Protein AF-A0A6N7LDN1-F1 (afdb_monomer_lite)

Sequence (89 a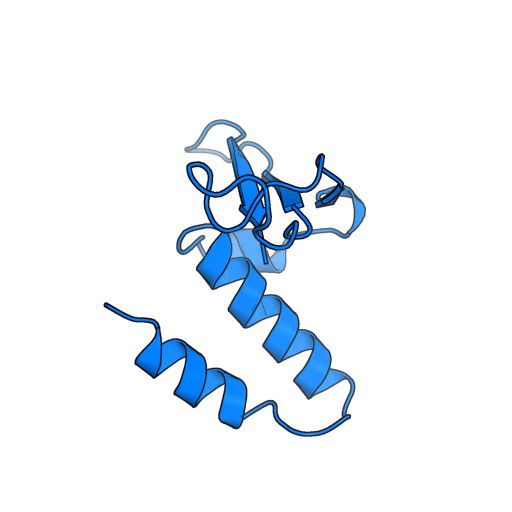a):
MTSDVLVQLLATCASERLVDRRDRALLLTAFASGGRRRSEEAGLRVGDLVDEEPVRADPADKNSPSLPCLSIRLGARKRRPATTTNMCF

Foldseek 3Di:
DCVVVLVVQLVVLPDPDPVSVVSNVLSLVCVQQPHDDPVQSVPFDPVQKDWDDFDFPDPVDPPGDTFTKIKGFGPDDPPGHIDIGMGTD

pLDDT: mean 84.05, std 9.84, range [53.12, 95.62]

Radius of gyration: 14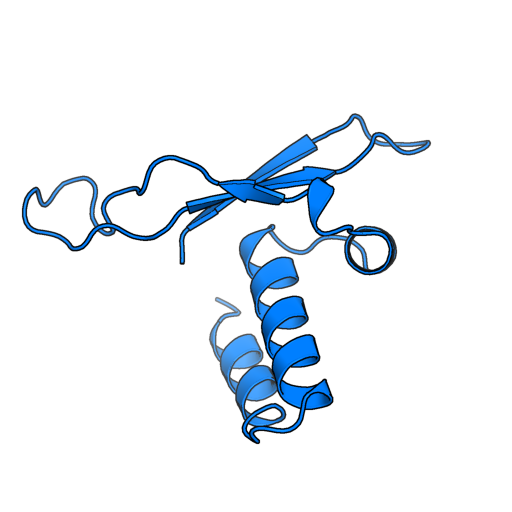.72 Å; chains: 1; bounding box: 28×43×33 Å

InterPro domains:
  IPR011010 DNA breaking-rejoining enzyme, catalytic core [SSF56349] (2-54)
  IPR013762 Integrase-like, catalytic domain superfamily [G3DSA:1.10.443.10] (1-87)

Organism: Sinorhizobium terangae (NCBI:txid110322)

Structure (mmCIF, N/CA/C/O backbone):
data_AF-A0A6N7LDN1-F1
#
_entry.id   AF-A0A6N7LDN1-F1
#
loop_
_atom_site.group_PDB
_atom_site.id
_atom_site.type_symbol
_atom_site.label_atom_id
_atom_site.label_alt_id
_atom_site.label_comp_id
_atom_site.label_asym_id
_atom_site.label_entity_id
_atom_site.label_seq_id
_atom_site.pdbx_PDB_ins_code
_atom_site.Cartn_x
_atom_site.Cartn_y
_atom_site.Cartn_z
_atom_site.occupancy
_atom_site.B_iso_or_equiv
_atom_site.auth_seq_id
_atom_site.auth_comp_id
_atom_site.auth_asym_id
_atom_site.auth_atom_id
_atom_site.pdbx_PDB_model_num
ATOM 1 N N . MET A 1 1 ? 16.458 0.476 0.331 1.00 57.47 1 MET A N 1
ATOM 2 C CA . MET A 1 1 ? 16.714 0.072 1.730 1.00 57.47 1 MET A CA 1
ATOM 3 C C . MET A 1 1 ? 15.819 0.918 2.628 1.00 57.47 1 MET A C 1
ATOM 5 O O . MET A 1 1 ? 16.234 1.985 3.047 1.00 57.47 1 MET A O 1
ATOM 9 N N . THR A 1 2 ? 14.559 0.492 2.760 1.00 77.50 2 THR A N 1
ATOM 10 C CA . THR A 1 2 ? 13.486 1.028 3.641 1.00 77.50 2 THR A CA 1
ATOM 11 C C . THR A 1 2 ? 12.329 0.015 3.788 1.00 77.50 2 THR A C 1
ATOM 13 O O . THR A 1 2 ? 11.293 0.318 4.377 1.00 77.50 2 THR A O 1
ATOM 16 N N . SER A 1 3 ? 12.467 -1.184 3.203 1.00 83.69 3 SER A N 1
ATOM 17 C CA . SER A 1 3 ? 11.405 -2.200 3.152 1.00 83.69 3 SER A CA 1
ATOM 18 C C . SER A 1 3 ? 11.183 -2.840 4.525 1.00 83.69 3 SER A C 1
ATOM 20 O O . SER A 1 3 ? 10.063 -3.152 4.904 1.00 83.69 3 SER A O 1
ATOM 22 N N . ASP A 1 4 ? 12.243 -2.944 5.320 1.00 92.31 4 ASP A N 1
ATOM 23 C CA . ASP A 1 4 ? 12.236 -3.390 6.710 1.00 92.31 4 ASP A CA 1
ATOM 24 C C . ASP A 1 4 ? 11.307 -2.542 7.596 1.00 92.31 4 ASP A C 1
ATOM 26 O O . ASP A 1 4 ? 10.478 -3.088 8.323 1.00 92.31 4 ASP A O 1
ATOM 30 N N . VAL A 1 5 ? 11.365 -1.212 7.466 1.00 92.06 5 VAL A N 1
ATOM 31 C CA . VAL A 1 5 ? 10.472 -0.298 8.198 1.00 92.06 5 VAL A CA 1
ATOM 32 C C . VAL A 1 5 ? 9.022 -0.473 7.747 1.00 92.06 5 VAL A C 1
ATOM 34 O O . VAL A 1 5 ? 8.114 -0.487 8.578 1.00 92.06 5 VAL A O 1
ATOM 37 N N . LEU A 1 6 ? 8.782 -0.653 6.443 1.00 90.94 6 LEU A N 1
ATOM 38 C CA . LEU A 1 6 ? 7.441 -0.950 5.936 1.00 90.94 6 LEU A CA 1
ATOM 39 C C . LEU A 1 6 ? 6.905 -2.255 6.539 1.00 90.94 6 LEU A C 1
ATOM 41 O O . LEU A 1 6 ? 5.775 -2.276 7.017 1.00 90.94 6 LEU A O 1
ATOM 45 N N . VAL A 1 7 ? 7.711 -3.319 6.571 1.00 94.25 7 VAL A N 1
ATOM 46 C CA . VAL A 1 7 ? 7.332 -4.607 7.173 1.00 94.25 7 VAL A CA 1
ATOM 47 C C . VAL A 1 7 ? 6.952 -4.436 8.647 1.00 94.25 7 VAL A C 1
ATOM 49 O O . VAL A 1 7 ? 5.923 -4.959 9.073 1.00 94.25 7 VAL A O 1
ATOM 52 N N . GLN A 1 8 ? 7.720 -3.655 9.412 1.00 95.12 8 GLN A N 1
ATOM 53 C CA . GLN A 1 8 ? 7.401 -3.353 10.812 1.00 95.12 8 GLN A CA 1
ATOM 54 C C . GLN A 1 8 ? 6.072 -2.598 10.965 1.00 95.12 8 GLN A C 1
ATOM 56 O O . GLN A 1 8 ? 5.278 -2.937 11.840 1.00 95.12 8 GLN A O 1
ATOM 61 N N . LEU A 1 9 ? 5.796 -1.608 10.110 1.00 93.81 9 LEU A N 1
ATOM 62 C CA . LEU A 1 9 ? 4.529 -0.869 10.135 1.00 93.81 9 LEU A CA 1
ATOM 63 C C . LEU A 1 9 ? 3.343 -1.769 9.769 1.00 93.81 9 LEU A C 1
ATOM 65 O O . LEU A 1 9 ? 2.332 -1.766 10.469 1.00 93.81 9 LEU A O 1
ATOM 69 N N . LEU A 1 10 ? 3.474 -2.589 8.724 1.00 94.62 10 LEU A N 1
ATOM 70 C CA . LEU A 1 10 ? 2.426 -3.524 8.305 1.00 94.62 10 LEU A CA 1
ATOM 71 C C . LEU A 1 10 ? 2.105 -4.559 9.394 1.00 94.62 10 LEU A C 1
ATOM 73 O O . LEU A 1 10 ? 0.946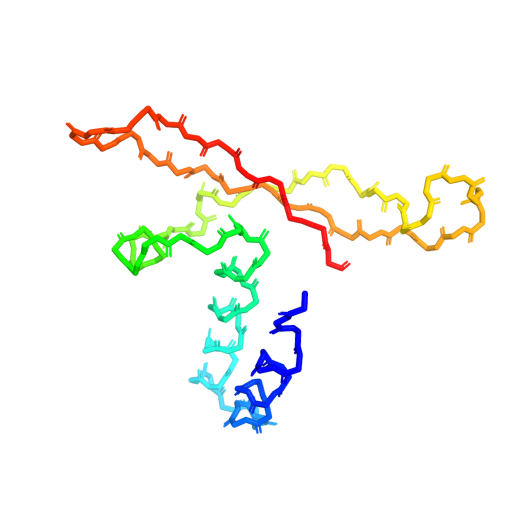 -4.946 9.531 1.00 94.62 10 LEU A O 1
ATOM 77 N N . ALA A 1 11 ? 3.091 -4.965 10.201 1.00 95.62 11 ALA A N 1
ATOM 78 C CA . ALA A 1 11 ? 2.881 -5.880 11.324 1.00 95.62 11 ALA A CA 1
ATOM 79 C C . ALA A 1 11 ? 1.944 -5.304 12.404 1.00 95.62 11 ALA A C 1
ATOM 81 O O . ALA A 1 11 ? 1.299 -6.061 13.127 1.00 95.62 11 ALA A O 1
ATOM 82 N N . THR A 1 12 ? 1.819 -3.975 12.492 1.00 95.44 12 THR A N 1
ATOM 83 C CA . THR A 1 12 ? 0.860 -3.315 13.396 1.00 95.44 12 THR A CA 1
ATOM 84 C C . THR A 1 12 ? -0.580 -3.332 12.869 1.00 95.44 12 THR A C 1
ATOM 86 O O . THR A 1 12 ? -1.514 -3.145 13.643 1.00 95.44 12 THR A O 1
ATOM 89 N N . CYS A 1 13 ? -0.770 -3.618 11.575 1.00 94.94 13 CYS A N 1
ATOM 90 C CA . CYS A 1 13 ? -2.059 -3.699 10.879 1.00 94.94 13 CYS A CA 1
ATOM 91 C C . CYS A 1 13 ? -2.436 -5.157 10.544 1.00 94.94 13 CYS A C 1
ATOM 93 O O . CYS A 1 13 ? -2.938 -5.443 9.456 1.00 94.94 13 CYS A O 1
ATOM 95 N N . ALA A 1 14 ? -2.122 -6.099 11.437 1.00 90.94 14 ALA A N 1
ATOM 96 C CA . ALA A 1 14 ? -2.197 -7.534 11.153 1.00 90.94 14 ALA A CA 1
ATOM 97 C C . ALA A 1 14 ? -3.566 -8.186 11.431 1.00 90.94 14 ALA A C 1
ATOM 99 O O . ALA A 1 14 ? -3.717 -9.378 11.168 1.00 90.94 14 ALA A O 1
ATOM 100 N N . SER A 1 15 ? -4.554 -7.462 11.975 1.00 91.44 15 SER A N 1
ATOM 101 C CA . SER A 1 15 ? -5.883 -8.037 12.227 1.00 91.44 15 SER A CA 1
ATOM 102 C C . SER A 1 15 ? -6.826 -7.880 11.030 1.00 91.44 15 SER A C 1
ATOM 104 O O . SER A 1 15 ? -6.606 -7.078 10.127 1.00 91.44 15 SER A O 1
ATOM 106 N N . GLU A 1 16 ? -7.944 -8.606 11.047 1.00 91.50 16 GLU A N 1
ATOM 107 C CA . GLU A 1 16 ? -8.975 -8.543 9.999 1.00 91.50 16 GLU A CA 1
ATOM 108 C C . GLU A 1 16 ? -9.970 -7.380 10.174 1.00 91.50 16 GLU A C 1
ATOM 110 O O . GLU A 1 16 ? -11.024 -7.330 9.534 1.00 91.50 16 GLU A O 1
ATOM 115 N N . ARG A 1 17 ? -9.661 -6.416 11.049 1.00 95.38 17 ARG A N 1
ATOM 116 C CA . ARG A 1 17 ? -10.477 -5.209 11.221 1.00 95.38 17 ARG A CA 1
ATOM 117 C C . ARG A 1 17 ? -10.417 -4.356 9.954 1.00 95.38 17 ARG A C 1
ATOM 119 O O . ARG A 1 17 ? -9.379 -4.224 9.313 1.00 95.38 17 ARG A O 1
ATOM 126 N N . LEU A 1 18 ? -11.526 -3.687 9.631 1.00 95.19 18 LEU A N 1
ATOM 127 C CA . LEU A 1 18 ? -11.591 -2.788 8.468 1.00 95.19 18 LEU A CA 1
ATOM 128 C C . LEU A 1 18 ? -10.541 -1.667 8.522 1.00 95.19 18 LEU A C 1
ATOM 130 O O . LEU A 1 18 ? -10.016 -1.268 7.487 1.00 95.19 18 LEU A O 1
ATOM 134 N N . VAL A 1 19 ? -10.228 -1.180 9.727 1.00 94.75 19 VAL A N 1
ATOM 135 C CA . VAL A 1 19 ? -9.200 -0.151 9.951 1.00 94.75 19 VAL A CA 1
ATOM 136 C C . VAL A 1 19 ? -7.822 -0.672 9.554 1.00 94.75 19 VAL A C 1
ATOM 138 O O . VAL A 1 19 ? -7.126 -0.018 8.788 1.00 94.75 19 VAL A O 1
ATOM 141 N N . ASP A 1 20 ? -7.474 -1.879 9.987 1.00 94.50 20 ASP A N 1
ATOM 142 C CA . ASP A 1 20 ? -6.186 -2.503 9.698 1.00 94.50 20 ASP A CA 1
ATOM 143 C C . ASP A 1 20 ? -6.030 -2.781 8.196 1.00 94.50 20 ASP A C 1
ATOM 145 O O . ASP A 1 20 ? -4.992 -2.469 7.615 1.00 94.50 20 ASP A O 1
ATOM 149 N N . ARG A 1 21 ? -7.086 -3.267 7.524 1.00 93.62 21 ARG A N 1
ATOM 150 C CA . ARG A 1 21 ? -7.074 -3.439 6.059 1.00 93.62 21 ARG A CA 1
ATOM 151 C C . ARG A 1 21 ? -6.878 -2.116 5.318 1.00 93.62 21 ARG A C 1
ATOM 153 O O . ARG A 1 21 ? -6.105 -2.066 4.363 1.00 93.62 21 ARG A O 1
ATOM 160 N N . ARG A 1 22 ? -7.550 -1.045 5.758 1.00 91.75 22 ARG A N 1
ATOM 161 C CA . ARG A 1 22 ? -7.380 0.302 5.189 1.00 91.75 22 ARG A CA 1
ATOM 162 C C . ARG A 1 22 ? -5.946 0.789 5.370 1.00 91.75 22 ARG A C 1
ATOM 164 O O . ARG A 1 22 ? -5.339 1.252 4.411 1.00 91.75 22 ARG A O 1
ATOM 171 N N . ASP A 1 23 ? -5.413 0.687 6.580 1.00 92.75 23 ASP A N 1
ATOM 172 C CA . ASP A 1 23 ? -4.089 1.212 6.907 1.00 92.75 23 ASP A CA 1
ATOM 173 C C . ASP A 1 23 ? -2.993 0.419 6.181 1.00 92.75 23 ASP A C 1
ATOM 175 O O . ASP A 1 23 ? -2.064 1.011 5.632 1.00 92.75 23 ASP A O 1
ATOM 179 N N . ARG A 1 24 ? -3.165 -0.902 6.039 1.00 93.06 24 ARG A N 1
ATOM 180 C CA . ARG A 1 24 ? -2.304 -1.751 5.208 1.00 93.06 24 ARG A CA 1
ATOM 181 C C . ARG A 1 24 ? -2.317 -1.316 3.740 1.00 93.06 24 ARG A C 1
ATOM 183 O O . ARG A 1 24 ? -1.252 -1.167 3.142 1.00 93.06 24 ARG A O 1
ATOM 190 N N . ALA A 1 25 ? -3.501 -1.081 3.171 1.00 89.94 25 ALA A N 1
ATOM 191 C CA . ALA A 1 25 ? -3.643 -0.605 1.797 1.00 89.94 25 ALA A CA 1
ATOM 192 C C . ALA A 1 25 ? -2.989 0.773 1.601 1.00 89.94 25 ALA A C 1
ATOM 194 O O . ALA A 1 25 ? -2.256 0.962 0.632 1.00 89.94 25 ALA A O 1
ATOM 195 N N . LEU A 1 26 ? -3.181 1.708 2.537 1.00 89.00 26 LEU A N 1
ATOM 196 C CA . LEU A 1 26 ? -2.566 3.039 2.494 1.00 89.00 26 LEU A CA 1
ATOM 197 C C . LEU A 1 26 ? -1.035 2.974 2.572 1.00 89.00 26 LEU A C 1
ATOM 199 O O . LEU A 1 26 ? -0.359 3.648 1.799 1.00 89.00 26 LEU A O 1
ATOM 203 N N . LEU A 1 27 ? -0.478 2.154 3.468 1.00 90.31 27 LEU A N 1
ATOM 204 C CA . LEU A 1 27 ? 0.972 1.992 3.611 1.00 90.31 27 LEU A CA 1
ATOM 205 C C . LEU A 1 27 ? 1.612 1.420 2.341 1.00 90.31 27 LEU A C 1
ATOM 207 O O . LEU A 1 27 ? 2.620 1.948 1.872 1.00 90.31 27 LEU A O 1
ATOM 211 N N . LEU A 1 28 ? 1.013 0.371 1.769 1.00 89.38 28 LEU A N 1
ATOM 212 C CA . LEU A 1 28 ? 1.494 -0.248 0.531 1.00 89.38 28 LEU A CA 1
ATOM 213 C C . LEU A 1 28 ? 1.386 0.710 -0.660 1.00 89.38 28 LEU A C 1
ATOM 215 O O . LEU A 1 28 ? 2.347 0.856 -1.411 1.00 89.38 28 LEU A O 1
ATOM 219 N N . THR A 1 29 ? 0.258 1.410 -0.790 1.00 87.12 29 THR A N 1
ATOM 220 C CA . THR A 1 29 ? 0.010 2.390 -1.862 1.00 87.12 29 THR A CA 1
ATOM 221 C C . THR A 1 29 ? 1.001 3.554 -1.796 1.00 87.12 29 THR A C 1
ATOM 223 O O . THR A 1 29 ? 1.642 3.890 -2.792 1.00 87.12 29 THR A O 1
ATOM 226 N N . ALA A 1 30 ? 1.205 4.137 -0.612 1.00 87.25 30 ALA A N 1
ATOM 227 C CA . ALA A 1 30 ? 2.138 5.246 -0.422 1.00 87.25 30 ALA A CA 1
ATOM 228 C C . ALA A 1 30 ? 3.603 4.836 -0.657 1.00 87.25 30 ALA A C 1
ATOM 230 O O . ALA A 1 30 ? 4.407 5.638 -1.144 1.00 87.25 30 ALA A O 1
ATOM 231 N N . PHE A 1 31 ? 3.962 3.597 -0.305 1.00 87.69 31 PHE A N 1
ATOM 232 C CA . PHE A 1 31 ? 5.300 3.062 -0.540 1.00 87.69 31 PHE A CA 1
ATOM 233 C C . PHE A 1 31 ? 5.544 2.784 -2.027 1.00 87.69 31 PHE A C 1
ATOM 235 O O . PHE A 1 31 ? 6.533 3.263 -2.582 1.00 87.69 31 PHE A O 1
ATOM 242 N N . ALA A 1 32 ? 4.629 2.066 -2.685 1.00 85.00 32 ALA A N 1
ATOM 243 C CA . ALA A 1 32 ? 4.752 1.690 -4.092 1.00 85.00 32 ALA A CA 1
ATOM 244 C C . ALA A 1 32 ? 4.692 2.903 -5.036 1.00 85.00 32 ALA A C 1
ATOM 246 O O . ALA A 1 32 ? 5.373 2.926 -6.057 1.00 85.00 32 ALA A O 1
ATOM 2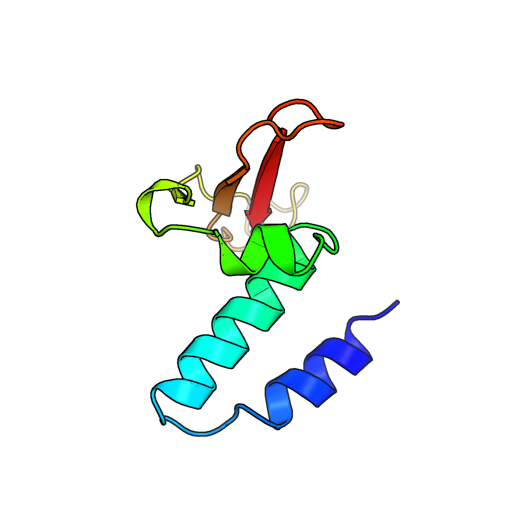47 N N . SER A 1 33 ? 3.968 3.961 -4.663 1.00 82.50 33 SER A N 1
ATOM 248 C CA . SER A 1 33 ? 3.927 5.217 -5.422 1.00 82.50 33 SER A CA 1
ATOM 249 C C . SER A 1 33 ? 5.164 6.117 -5.238 1.00 82.50 33 SER A C 1
ATOM 251 O O . SER A 1 33 ? 5.217 7.224 -5.786 1.00 82.50 33 SER A O 1
ATOM 253 N N . GLY A 1 34 ? 6.173 5.670 -4.478 1.00 81.00 34 GLY A N 1
ATOM 254 C CA . GLY A 1 34 ? 7.447 6.373 -4.314 1.00 81.00 34 GLY A CA 1
ATOM 255 C C . GLY A 1 34 ? 7.434 7.488 -3.264 1.00 81.00 34 GLY A C 1
ATOM 256 O O . GLY A 1 34 ? 8.180 8.459 -3.396 1.00 81.00 34 GLY A O 1
ATOM 257 N N . GLY A 1 35 ? 6.600 7.378 -2.224 1.00 71.00 35 GLY A N 1
ATOM 258 C CA . GLY A 1 35 ? 6.602 8.313 -1.096 1.00 71.00 35 GLY A CA 1
ATOM 259 C C . GLY A 1 35 ? 5.929 9.646 -1.423 1.00 71.00 35 GLY A C 1
ATOM 260 O O . GLY A 1 35 ? 6.557 10.711 -1.418 1.00 71.00 35 GLY A O 1
ATOM 261 N N . ARG A 1 36 ? 4.625 9.603 -1.710 1.00 77.44 36 ARG A N 1
ATOM 262 C CA . ARG A 1 36 ? 3.816 10.806 -1.955 1.00 77.44 36 ARG A CA 1
ATOM 263 C C . ARG A 1 36 ? 3.591 11.611 -0.679 1.00 77.44 36 ARG A C 1
ATOM 265 O O . ARG A 1 36 ? 3.733 11.128 0.445 1.00 77.44 36 ARG A O 1
ATOM 272 N N . ARG A 1 37 ? 3.224 12.891 -0.830 1.00 81.50 37 ARG A N 1
ATOM 273 C CA . ARG A 1 37 ? 2.840 13.698 0.342 1.00 81.50 37 ARG A CA 1
ATOM 274 C C . ARG A 1 37 ? 1.537 13.148 0.929 1.00 81.50 37 ARG A C 1
ATOM 276 O O . ARG A 1 37 ? 0.638 12.746 0.201 1.00 81.50 37 ARG A O 1
ATOM 283 N N . ARG A 1 38 ? 1.377 13.244 2.250 1.00 81.88 38 ARG A N 1
ATOM 284 C CA . ARG A 1 38 ? 0.150 12.810 2.950 1.00 81.88 38 ARG A CA 1
ATOM 285 C C . ARG A 1 38 ? -1.138 13.406 2.371 1.00 81.88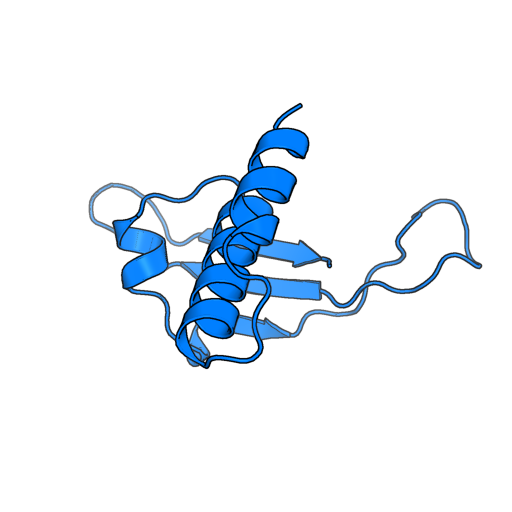 38 ARG A C 1
ATOM 287 O O . ARG A 1 38 ? -2.158 12.737 2.338 1.00 81.88 38 ARG A O 1
ATOM 294 N N . SER A 1 39 ? -1.096 14.651 1.895 1.00 82.19 39 SER A N 1
ATOM 295 C CA . SER A 1 39 ? -2.252 15.304 1.267 1.00 82.19 39 SER A CA 1
ATOM 296 C C . SER A 1 39 ? -2.559 14.806 -0.149 1.00 82.19 39 SER A C 1
ATOM 298 O O . SER A 1 39 ? -3.601 15.147 -0.699 1.00 82.19 39 SER A O 1
ATOM 300 N N . GLU A 1 40 ? -1.655 14.051 -0.775 1.00 80.06 40 GLU A N 1
ATOM 301 C CA . GLU A 1 40 ? -1.912 13.360 -2.042 1.00 80.06 40 GLU A CA 1
ATOM 302 C C . GLU A 1 40 ? -2.686 12.075 -1.777 1.00 80.06 40 GLU A C 1
ATOM 304 O O . GLU A 1 40 ? -3.778 11.927 -2.307 1.00 80.06 40 GLU A O 1
ATOM 309 N N . GLU A 1 41 ? -2.176 11.242 -0.872 1.00 81.81 41 GLU A N 1
ATOM 310 C CA . GLU A 1 41 ? -2.805 9.984 -0.455 1.00 81.81 41 GLU A CA 1
ATOM 311 C C . GLU A 1 41 ? -4.183 10.202 0.185 1.00 81.81 41 GLU A C 1
ATOM 313 O O . GLU A 1 41 ? -5.151 9.538 -0.160 1.00 81.81 41 GLU A O 1
ATOM 318 N N . ALA A 1 42 ? -4.319 11.197 1.069 1.00 83.69 42 ALA A N 1
ATOM 319 C CA . ALA A 1 42 ? -5.590 11.474 1.744 1.00 83.69 42 ALA A CA 1
ATOM 320 C C . ALA A 1 42 ? -6.704 11.970 0.801 1.00 83.69 42 ALA A C 1
ATOM 322 O O . ALA A 1 42 ? -7.874 11.950 1.174 1.00 83.69 42 ALA A O 1
ATOM 323 N N . GLY A 1 43 ? -6.345 12.467 -0.387 1.00 84.19 43 GLY A N 1
ATOM 324 C CA . GLY A 1 43 ? -7.300 12.924 -1.398 1.00 84.19 43 GLY A CA 1
ATOM 325 C C . GLY A 1 43 ? -7.619 11.878 -2.464 1.00 84.19 43 GLY A C 1
ATOM 326 O O . GLY A 1 43 ? -8.431 12.171 -3.341 1.00 84.19 43 GLY A O 1
ATOM 327 N N . LEU A 1 44 ? -6.972 10.711 -2.407 1.00 85.12 44 LEU A N 1
ATOM 328 C CA . LEU A 1 44 ? -7.074 9.675 -3.420 1.00 85.12 44 LEU A CA 1
ATOM 329 C C . LEU A 1 44 ? -8.471 9.050 -3.432 1.00 85.12 44 LEU A C 1
ATOM 331 O O . LEU A 1 44 ? -9.032 8.712 -2.386 1.00 85.12 44 LEU A O 1
ATOM 335 N N . ARG A 1 45 ? -9.035 8.880 -4.626 1.00 87.12 45 ARG A N 1
ATOM 336 C CA . ARG A 1 45 ? -10.311 8.198 -4.843 1.00 87.12 45 ARG A CA 1
ATOM 337 C C . ARG A 1 45 ? -10.078 6.870 -5.545 1.00 87.12 45 ARG A C 1
ATOM 339 O O . ARG A 1 45 ? -9.122 6.706 -6.289 1.00 87.12 45 ARG A O 1
ATOM 346 N N . VAL A 1 46 ? -11.019 5.942 -5.387 1.00 85.69 46 VAL A N 1
ATOM 347 C CA . VAL A 1 46 ? -10.986 4.660 -6.116 1.00 85.69 46 VAL A CA 1
ATOM 348 C C . VAL A 1 46 ? -10.959 4.882 -7.632 1.00 85.69 46 VAL A C 1
ATOM 350 O O . VAL A 1 46 ? -10.247 4.182 -8.331 1.00 85.69 46 VAL A O 1
ATOM 353 N N . GLY A 1 47 ? -11.663 5.902 -8.139 1.00 87.19 47 GLY A N 1
ATOM 354 C CA . GLY A 1 47 ? -11.646 6.253 -9.566 1.00 87.19 47 GLY A CA 1
ATOM 355 C C . GLY A 1 47 ? -10.320 6.827 -10.082 1.00 87.19 47 GLY A C 1
ATOM 356 O O . GLY A 1 47 ? -10.175 7.003 -11.289 1.00 87.19 47 GLY A O 1
ATOM 357 N N . ASP A 1 48 ? -9.368 7.125 -9.195 1.00 87.56 48 ASP A N 1
ATOM 358 C CA . ASP A 1 48 ? -8.011 7.523 -9.574 1.00 87.56 48 ASP A CA 1
ATOM 359 C C . ASP A 1 48 ? -7.098 6.302 -9.794 1.00 87.56 48 ASP A C 1
ATOM 361 O O . ASP A 1 48 ? -5.983 6.468 -10.290 1.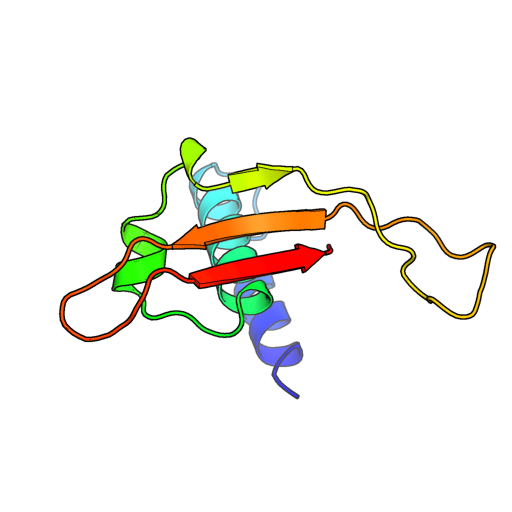00 87.56 48 ASP A O 1
ATOM 365 N N . LEU A 1 49 ? -7.555 5.094 -9.433 1.00 87.31 49 LEU A N 1
ATOM 366 C CA . LEU A 1 49 ? -6.874 3.826 -9.691 1.00 87.31 49 LEU A CA 1
ATOM 367 C C . LEU A 1 49 ? -7.285 3.285 -11.062 1.00 87.31 49 LEU A C 1
ATOM 369 O O . LEU A 1 49 ? -8.468 3.260 -11.403 1.00 87.31 49 LEU A O 1
ATOM 373 N N . VAL A 1 50 ? -6.305 2.841 -11.837 1.00 90.06 50 VAL A N 1
ATOM 374 C CA . VAL A 1 50 ? -6.502 2.241 -13.156 1.00 90.06 50 VAL A CA 1
ATOM 375 C C . VAL A 1 50 ? -5.778 0.906 -13.184 1.00 90.06 50 VAL A C 1
ATOM 377 O O . VAL A 1 50 ? -4.588 0.856 -12.887 1.00 90.06 50 VAL A O 1
ATOM 380 N N . ASP A 1 51 ? -6.490 -0.166 -13.524 1.00 88.75 51 ASP A N 1
ATOM 381 C CA . ASP A 1 51 ? -5.873 -1.471 -13.770 1.00 88.75 51 ASP A CA 1
ATOM 382 C C . ASP A 1 51 ? -4.972 -1.395 -15.004 1.00 88.75 51 ASP A C 1
ATOM 384 O O . ASP A 1 51 ? -5.379 -0.905 -16.060 1.00 88.75 51 ASP A O 1
ATOM 388 N N . GLU A 1 52 ? -3.744 -1.878 -14.858 1.00 89.88 52 GLU A N 1
ATOM 389 C CA . GLU A 1 52 ? -2.756 -1.961 -15.928 1.00 89.88 52 GLU A CA 1
ATOM 390 C C . GLU A 1 52 ? -2.521 -3.426 -16.306 1.00 89.88 52 GLU A C 1
ATOM 392 O O . GLU A 1 52 ? -2.885 -4.357 -15.581 1.00 89.88 52 GLU A O 1
ATOM 397 N N . GLU A 1 53 ? -1.887 -3.647 -17.456 1.00 87.62 53 GLU A N 1
ATOM 398 C CA . GLU A 1 53 ? -1.518 -4.998 -17.867 1.00 87.62 53 GLU A CA 1
ATOM 399 C C . GLU A 1 53 ? -0.513 -5.610 -16.867 1.00 87.62 53 GLU A C 1
ATOM 401 O O . GLU A 1 53 ? 0.477 -4.954 -16.520 1.00 87.62 53 GLU A O 1
ATOM 406 N N . PRO A 1 54 ? -0.739 -6.850 -16.386 1.00 86.31 54 PRO A N 1
ATOM 407 C CA . PRO A 1 54 ? 0.182 -7.512 -15.473 1.00 86.31 54 PRO A CA 1
ATOM 408 C C . PRO A 1 54 ? 1.592 -7.630 -16.059 1.00 86.31 54 PRO A C 1
ATOM 410 O O . PRO A 1 54 ? 1.776 -8.091 -17.186 1.00 86.31 54 PRO A O 1
ATOM 413 N N . VAL A 1 55 ? 2.604 -7.277 -15.268 1.00 87.38 55 VAL A N 1
ATOM 414 C CA . VAL A 1 55 ? 4.015 -7.325 -15.680 1.00 87.38 55 VAL A CA 1
ATOM 415 C C . VAL A 1 55 ? 4.697 -8.519 -15.025 1.00 87.38 55 VAL A C 1
ATOM 417 O O . VAL A 1 55 ? 4.410 -8.868 -13.885 1.00 87.38 55 VAL A O 1
ATOM 420 N N . ARG A 1 56 ? 5.617 -9.171 -15.735 1.00 85.81 56 ARG A N 1
ATOM 421 C CA . ARG A 1 56 ? 6.414 -10.268 -15.169 1.00 85.81 56 ARG A CA 1
ATOM 422 C C . ARG A 1 56 ? 7.302 -9.782 -14.027 1.00 85.81 56 ARG A C 1
ATOM 424 O O . ARG A 1 56 ? 7.970 -8.760 -14.168 1.00 85.81 56 ARG A O 1
ATOM 431 N N . ALA A 1 57 ? 7.345 -10.550 -12.938 1.00 84.00 57 ALA A N 1
ATOM 432 C CA . ALA A 1 57 ? 8.191 -10.252 -11.784 1.00 84.00 57 ALA A CA 1
ATOM 433 C C . ALA A 1 57 ? 9.680 -10.169 -12.152 1.00 84.00 57 ALA A C 1
ATOM 435 O O . ALA A 1 57 ? 10.388 -9.290 -11.664 1.00 84.00 57 ALA A O 1
ATOM 436 N N . ASP A 1 58 ? 10.135 -11.054 -13.042 1.00 84.25 58 ASP A N 1
ATOM 437 C CA . ASP A 1 58 ? 11.449 -10.966 -13.669 1.00 84.25 58 ASP A CA 1
ATOM 438 C C . ASP A 1 58 ? 11.272 -10.782 -15.187 1.00 84.25 58 ASP A C 1
ATOM 440 O O . ASP A 1 58 ? 10.812 -11.702 -15.872 1.00 84.25 58 ASP A O 1
ATOM 444 N N . PRO A 1 59 ? 11.633 -9.613 -15.748 1.00 79.88 59 PRO A N 1
ATOM 445 C CA . PRO A 1 59 ? 11.562 -9.373 -17.187 1.00 79.88 59 PRO A CA 1
ATOM 446 C C . PRO A 1 59 ? 12.413 -10.340 -18.026 1.00 79.88 59 PRO A C 1
ATOM 448 O O . PRO A 1 59 ? 12.105 -10.552 -19.201 1.00 79.88 59 PRO A O 1
ATOM 451 N N . ALA A 1 60 ? 13.482 -10.906 -17.455 1.00 83.94 60 ALA A N 1
ATOM 452 C CA . ALA A 1 60 ? 14.395 -11.815 -18.143 1.00 83.94 60 ALA A CA 1
ATOM 453 C C . ALA A 1 60 ? 13.917 -13.277 -18.114 1.00 83.94 60 ALA A C 1
ATOM 455 O O . ALA A 1 60 ? 14.208 -14.031 -19.047 1.00 83.94 60 ALA A O 1
ATOM 456 N N . ASP A 1 61 ? 13.148 -13.674 -17.096 1.00 86.56 61 ASP A N 1
ATOM 457 C CA . ASP A 1 61 ? 12.589 -15.021 -16.980 1.00 86.56 61 ASP A CA 1
ATOM 458 C C . ASP A 1 61 ? 11.144 -15.080 -17.499 1.00 86.56 61 ASP A C 1
ATOM 460 O O . ASP A 1 61 ? 10.204 -14.527 -16.923 1.00 86.56 61 ASP A O 1
ATOM 464 N N . LYS A 1 62 ? 10.948 -15.819 -18.596 1.00 81.44 62 LYS A N 1
ATOM 465 C CA . LYS A 1 62 ? 9.634 -15.998 -19.230 1.00 81.44 62 LYS A CA 1
ATOM 466 C C . LYS A 1 62 ? 8.655 -16.827 -18.396 1.00 81.44 62 LYS A C 1
ATOM 468 O O . LYS A 1 62 ? 7.457 -16.740 -18.661 1.00 81.44 62 LYS A O 1
ATOM 473 N N . ASN A 1 63 ? 9.153 -17.604 -17.436 1.00 85.62 63 ASN A N 1
ATOM 474 C CA . ASN A 1 63 ? 8.354 -18.447 -16.550 1.00 85.62 63 ASN A CA 1
ATOM 475 C C . ASN A 1 63 ? 8.067 -17.781 -15.198 1.00 85.62 63 ASN A C 1
ATOM 477 O O . ASN A 1 63 ? 7.402 -18.385 -14.355 1.00 85.62 63 ASN A O 1
ATOM 481 N N . SER A 1 64 ? 8.555 -16.556 -14.980 1.00 86.44 64 SER A N 1
ATOM 482 C CA . SER A 1 64 ? 8.282 -15.819 -13.752 1.00 86.44 64 SER A CA 1
ATOM 483 C C . SER A 1 64 ? 6.789 -15.474 -13.626 1.00 86.44 64 SER A C 1
ATOM 485 O O . SER A 1 64 ? 6.101 -15.283 -14.638 1.00 86.44 64 SER A O 1
ATOM 487 N N . PRO A 1 65 ? 6.255 -15.408 -12.392 1.00 86.88 65 PRO A N 1
ATOM 488 C CA . PRO A 1 65 ? 4.854 -15.074 -12.175 1.00 86.88 65 PRO A CA 1
ATOM 489 C C . PRO A 1 65 ? 4.548 -13.644 -12.642 1.00 86.88 65 PRO A C 1
ATOM 491 O O . PRO A 1 65 ? 5.364 -12.731 -12.489 1.00 86.88 65 PRO A O 1
ATOM 494 N N . SER A 1 66 ? 3.352 -13.448 -13.199 1.00 85.56 66 SER A N 1
ATOM 495 C CA . SER A 1 66 ? 2.832 -12.118 -13.522 1.00 85.56 66 SER A CA 1
ATOM 496 C C . SER A 1 66 ? 2.346 -11.420 -12.256 1.00 85.56 66 SER A C 1
ATOM 498 O O . SER A 1 66 ? 1.551 -11.979 -11.500 1.00 85.56 66 SER A O 1
ATOM 500 N N . LEU A 1 67 ? 2.803 -10.190 -12.059 1.00 86.31 67 LEU A N 1
ATOM 501 C CA . LEU A 1 67 ? 2.404 -9.312 -10.972 1.00 86.31 67 LEU A CA 1
ATOM 502 C C . LEU A 1 67 ? 1.240 -8.430 -11.434 1.00 86.31 67 LEU A C 1
ATOM 504 O O . LEU A 1 67 ? 1.337 -7.822 -12.507 1.00 86.31 67 LEU A O 1
ATOM 508 N N . PRO A 1 68 ? 0.141 -8.335 -10.667 1.00 85.50 68 PRO A N 1
ATOM 509 C CA . PRO A 1 68 ? -0.890 -7.343 -10.928 1.00 85.50 68 PRO A CA 1
ATOM 510 C C . PRO A 1 68 ? -0.289 -5.937 -10.857 1.00 85.50 68 PRO A C 1
ATOM 512 O O . PRO A 1 68 ? 0.412 -5.591 -9.903 1.00 85.50 68 PRO A O 1
ATOM 515 N N . CYS A 1 69 ? -0.588 -5.123 -11.867 1.00 86.44 69 CYS A N 1
ATOM 516 C CA . CYS A 1 69 ? -0.128 -3.746 -11.952 1.00 86.44 69 CYS A CA 1
ATOM 517 C C . CYS A 1 69 ? -1.320 -2.790 -11.985 1.00 86.44 69 CYS A C 1
ATOM 519 O O . CYS A 1 69 ? -2.356 -3.069 -12.582 1.00 86.44 69 CYS A O 1
ATOM 521 N N . LEU A 1 70 ? -1.152 -1.649 -11.332 1.00 88.94 70 LEU A N 1
ATOM 522 C CA . LEU A 1 70 ? -2.128 -0.574 -11.230 1.00 88.94 70 LEU A CA 1
ATOM 523 C C . LEU A 1 70 ? -1.408 0.754 -11.445 1.00 88.94 70 LEU A C 1
ATOM 525 O O . LEU A 1 70 ? -0.261 0.915 -11.023 1.00 88.94 70 LEU A O 1
ATOM 529 N N . SER A 1 71 ? -2.084 1.734 -12.028 1.00 88.44 71 SER A N 1
ATOM 530 C CA . SER A 1 71 ? -1.610 3.110 -12.066 1.00 88.44 71 SER A CA 1
ATOM 531 C C . SER A 1 71 ? -2.501 4.032 -11.244 1.00 88.44 71 SER A C 1
ATOM 533 O O . SER A 1 71 ? -3.721 3.887 -11.191 1.00 88.44 71 SER A O 1
ATOM 535 N N . ILE A 1 72 ? -1.872 4.988 -10.558 1.00 87.81 72 ILE A N 1
ATOM 536 C CA . ILE A 1 72 ? -2.576 6.041 -9.827 1.00 87.81 72 ILE A CA 1
ATOM 537 C C . ILE A 1 72 ? -2.491 7.338 -10.614 1.00 87.81 72 ILE A C 1
ATOM 539 O O . ILE A 1 72 ? -1.393 7.825 -10.901 1.00 87.81 72 ILE A O 1
ATOM 543 N N . ARG A 1 73 ? -3.641 7.948 -10.895 1.00 85.56 73 ARG A N 1
ATOM 544 C CA . ARG A 1 73 ? -3.742 9.286 -11.480 1.00 85.56 73 ARG A CA 1
ATOM 545 C C . ARG A 1 73 ? -3.794 10.336 -10.383 1.00 85.56 73 ARG A C 1
ATOM 547 O O . ARG A 1 73 ? -4.813 10.538 -9.734 1.00 85.56 73 ARG A O 1
ATOM 554 N N . LEU A 1 74 ? -2.699 11.062 -10.202 1.00 75.94 74 LEU A N 1
ATOM 555 C CA . LEU A 1 74 ? -2.648 12.139 -9.219 1.00 75.94 74 LEU A CA 1
ATOM 556 C C . LEU A 1 74 ? -2.885 13.481 -9.911 1.00 75.94 74 LEU A C 1
ATOM 558 O O . LEU A 1 74 ? -2.119 13.895 -10.785 1.00 75.94 74 LEU A O 1
ATOM 562 N N . GLY A 1 75 ? -3.963 14.160 -9.512 1.00 67.31 75 GLY A N 1
ATOM 563 C CA . GLY A 1 75 ? -4.361 15.449 -10.074 1.00 67.31 75 GLY A CA 1
ATOM 564 C C . GLY A 1 75 ? -3.286 16.535 -9.930 1.00 67.31 75 GLY A C 1
ATOM 565 O O . GLY A 1 75 ? -2.548 16.588 -8.940 1.00 67.31 75 GLY A O 1
ATOM 566 N N . ALA A 1 76 ? -3.218 17.433 -10.919 1.00 57.97 76 ALA A N 1
ATOM 567 C CA . ALA A 1 76 ? -2.326 18.587 -10.888 1.00 57.97 76 ALA A CA 1
ATOM 568 C C . ALA A 1 76 ? -2.641 19.473 -9.674 1.00 57.97 76 ALA A C 1
ATOM 570 O O . ALA A 1 76 ? -3.795 19.800 -9.394 1.00 57.97 76 ALA A O 1
ATOM 571 N N . ARG A 1 77 ? -1.604 19.896 -8.951 1.00 57.97 77 ARG A N 1
ATOM 572 C CA . ARG A 1 77 ? -1.735 20.856 -7.847 1.00 57.97 77 ARG A CA 1
ATOM 573 C C . ARG A 1 77 ? -0.912 22.095 -8.129 1.00 57.97 77 ARG A C 1
ATOM 575 O O . ARG A 1 77 ? -0.017 22.080 -8.961 1.00 57.97 77 ARG A O 1
ATOM 582 N N . LYS A 1 78 ? -1.155 23.148 -7.343 1.00 53.47 78 LYS A N 1
ATOM 583 C CA . LYS A 1 78 ? -0.594 24.511 -7.459 1.00 53.47 78 LYS A CA 1
ATOM 584 C C . LYS A 1 78 ? 0.933 24.624 -7.673 1.00 53.47 78 LYS A C 1
ATOM 586 O O . LYS A 1 78 ? 1.412 25.718 -7.938 1.00 53.47 78 LYS A O 1
ATOM 591 N N . ARG A 1 79 ? 1.709 23.540 -7.536 1.00 53.12 79 ARG A N 1
ATOM 592 C CA . ARG A 1 79 ? 3.161 23.493 -7.792 1.00 53.12 79 ARG A CA 1
ATOM 593 C C . ARG A 1 79 ? 3.654 22.250 -8.555 1.00 53.12 79 ARG A C 1
ATOM 595 O O . ARG A 1 79 ? 4.865 22.085 -8.660 1.00 53.12 79 ARG A O 1
ATOM 602 N N . ARG A 1 80 ? 2.781 21.346 -9.021 1.00 57.78 80 ARG A N 1
ATOM 603 C CA . ARG A 1 80 ? 3.189 20.118 -9.733 1.00 57.78 80 ARG A CA 1
ATOM 604 C C . ARG A 1 80 ? 2.184 19.729 -10.824 1.00 57.78 80 ARG A C 1
ATOM 606 O O . ARG A 1 80 ? 0.981 19.776 -10.550 1.00 57.78 80 ARG A O 1
ATOM 613 N N . PRO A 1 81 ? 2.661 19.324 -12.017 1.00 60.97 81 PRO A N 1
ATOM 614 C CA . PRO A 1 81 ? 1.800 18.774 -13.057 1.00 60.97 81 PRO A CA 1
ATOM 615 C C . PRO A 1 81 ? 1.156 17.466 -12.585 1.00 60.97 81 PRO A C 1
ATOM 617 O O . PRO A 1 81 ? 1.629 16.839 -11.634 1.00 60.97 81 PRO A O 1
ATOM 620 N N . ALA A 1 82 ? 0.069 17.067 -13.246 1.00 69.94 82 ALA A N 1
ATOM 621 C CA . ALA A 1 82 ? -0.518 15.751 -13.032 1.00 69.94 82 ALA A CA 1
ATOM 622 C C . ALA A 1 82 ? 0.541 14.672 -13.302 1.00 69.94 82 ALA A C 1
ATOM 624 O O . ALA A 1 82 ? 1.396 14.830 -14.175 1.00 69.94 82 ALA A O 1
ATOM 625 N N . THR A 1 83 ? 0.536 13.605 -12.513 1.00 74.62 83 THR A N 1
ATOM 626 C CA . THR A 1 83 ? 1.518 12.524 -12.644 1.00 74.62 83 THR A CA 1
ATOM 627 C C . THR A 1 83 ? 0.809 11.196 -12.482 1.00 74.62 83 THR A C 1
ATOM 629 O O . THR A 1 83 ? 0.016 11.034 -11.555 1.00 74.62 83 THR A O 1
ATOM 632 N N . THR A 1 84 ? 1.133 10.265 -13.370 1.00 81.38 84 THR A N 1
ATOM 633 C CA . THR A 1 84 ? 0.724 8.868 -13.270 1.00 81.38 84 THR A CA 1
ATOM 634 C C . THR A 1 84 ? 1.881 8.065 -12.697 1.00 81.38 84 THR A C 1
ATOM 636 O O . THR A 1 84 ? 3.027 8.249 -13.113 1.00 81.38 84 THR A O 1
ATOM 639 N N . THR A 1 85 ? 1.600 7.207 -11.724 1.00 81.69 85 THR A N 1
ATOM 640 C CA . THR A 1 85 ? 2.603 6.317 -11.129 1.00 81.69 85 THR A CA 1
ATOM 641 C C . THR A 1 85 ? 2.115 4.881 -11.218 1.00 81.69 85 THR A C 1
ATOM 643 O O . THR A 1 85 ? 1.029 4.593 -10.724 1.00 81.69 85 THR A O 1
ATOM 646 N N . ASN A 1 86 ? 2.919 4.008 -11.829 1.00 83.62 86 ASN A N 1
ATOM 647 C CA . ASN A 1 86 ? 2.643 2.575 -11.903 1.00 83.62 86 ASN A CA 1
ATOM 648 C C . ASN A 1 86 ? 3.163 1.870 -10.651 1.00 83.62 86 ASN A C 1
ATOM 650 O O . ASN A 1 86 ? 4.265 2.149 -10.181 1.00 83.62 86 ASN A O 1
ATOM 654 N N . MET A 1 87 ? 2.366 0.939 -10.150 1.00 84.00 87 MET A N 1
ATOM 655 C CA . MET A 1 87 ? 2.644 0.102 -8.995 1.00 84.00 87 MET A CA 1
ATOM 656 C C . MET A 1 87 ? 2.342 -1.342 -9.383 1.00 84.00 87 MET A C 1
ATOM 658 O O . MET A 1 87 ? 1.223 -1.636 -9.790 1.00 84.00 87 MET A O 1
ATOM 662 N N . CYS A 1 88 ? 3.321 -2.229 -9.253 1.00 81.12 88 CYS A N 1
ATOM 663 C CA . CYS A 1 88 ? 3.138 -3.666 -9.444 1.00 81.12 88 CYS A CA 1
ATOM 664 C C . CYS A 1 88 ? 3.385 -4.362 -8.105 1.00 81.12 88 CYS A C 1
ATOM 666 O O . CYS A 1 88 ? 4.341 -4.006 -7.408 1.00 81.12 88 CYS A O 1
ATOM 668 N N . PHE A 1 89 ? 2.500 -5.287 -7.736 1.00 74.81 89 PHE A N 1
ATOM 669 C CA . PHE A 1 89 ? 2.461 -5.930 -6.419 1.00 74.81 89 PHE A CA 1
ATOM 670 C C . PHE A 1 89 ? 2.772 -7.418 -6.492 1.00 74.81 89 PHE A C 1
ATOM 672 O O . PHE A 1 89 ? 2.307 -8.059 -7.457 1.00 74.81 89 PHE A O 1
#

Secondary structure (DSSP, 8-state):
--HHHHHHHHHTT-SSSHHHHHHHHHHHHHHHTTS--HHHHTT--GGGEEEEEEEESSSS-TTSPEEEEEEEEEPPBTTB--EEEEEE-